Protein AF-A0A068SHK5-F1 (afdb_monomer_lite)

Organism: NCBI:txid1263082

Structure (mmCIF, N/CA/C/O backbone):
data_AF-A0A068SHK5-F1
#
_entry.id   AF-A0A068SHK5-F1
#
loop_
_atom_site.group_PDB
_atom_site.id
_atom_site.type_symbol
_atom_site.label_atom_id
_atom_site.label_alt_id
_atom_site.label_comp_id
_atom_site.label_asym_id
_atom_site.label_entity_id
_atom_site.label_seq_id
_atom_site.pdbx_PDB_ins_code
_atom_site.Cartn_x
_atom_site.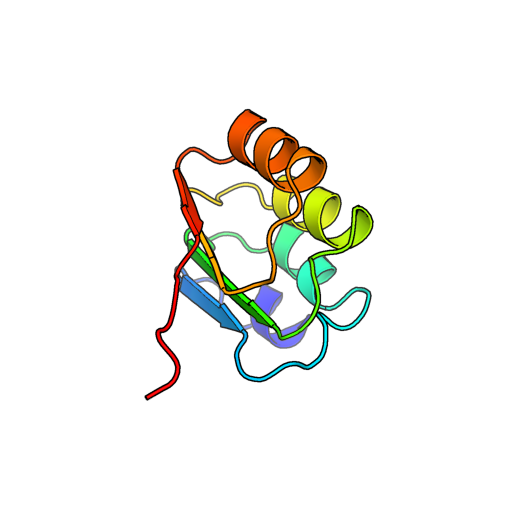Cartn_y
_atom_site.Cartn_z
_atom_site.occupancy
_atom_site.B_iso_or_equiv
_atom_site.auth_seq_id
_atom_site.auth_comp_id
_atom_site.auth_asym_id
_atom_site.auth_atom_id
_atom_site.pdbx_PDB_model_num
ATOM 1 N N . MET A 1 1 ? -10.124 -11.091 -3.717 1.00 56.66 1 MET A N 1
ATOM 2 C CA . MET A 1 1 ? -9.900 -9.860 -2.921 1.00 56.66 1 MET A CA 1
ATOM 3 C C . MET A 1 1 ? -11.168 -9.302 -2.272 1.00 56.66 1 MET A C 1
ATOM 5 O O . MET A 1 1 ? -11.079 -8.900 -1.120 1.00 56.66 1 MET A O 1
ATOM 9 N N . SER A 1 2 ? -12.352 -9.330 -2.908 1.00 60.78 2 SER A N 1
ATOM 10 C CA . SER A 1 2 ? -13.615 -8.886 -2.269 1.00 60.78 2 SER A CA 1
ATOM 11 C C . SER A 1 2 ? -13.940 -9.620 -0.957 1.00 60.78 2 SER A C 1
ATOM 13 O O . SER A 1 2 ? -14.417 -9.001 -0.009 1.00 60.78 2 SER A O 1
ATOM 15 N N . THR A 1 3 ? -13.618 -10.916 -0.879 1.00 63.38 3 THR A N 1
ATOM 16 C CA . THR A 1 3 ? -13.794 -11.738 0.327 1.00 63.38 3 THR A CA 1
ATOM 17 C C . THR A 1 3 ? -12.876 -11.320 1.473 1.00 63.38 3 THR A C 1
ATOM 19 O O . THR A 1 3 ? -13.311 -11.354 2.611 1.00 63.38 3 THR A O 1
ATOM 22 N N . ILE A 1 4 ? -11.643 -10.876 1.202 1.00 68.81 4 ILE A N 1
ATOM 23 C CA . ILE A 1 4 ? -10.722 -10.402 2.253 1.00 68.81 4 ILE A CA 1
ATOM 24 C C . ILE A 1 4 ? -11.162 -9.015 2.727 1.00 68.81 4 ILE A C 1
ATOM 26 O O . ILE A 1 4 ? -11.298 -8.789 3.924 1.00 68.81 4 ILE A O 1
ATOM 30 N N . ALA A 1 5 ? -11.496 -8.126 1.786 1.00 69.81 5 ALA A N 1
ATOM 31 C CA . ALA A 1 5 ? -11.941 -6.768 2.088 1.00 69.81 5 ALA A CA 1
ATOM 32 C C . ALA A 1 5 ? -13.189 -6.701 2.982 1.00 69.81 5 ALA A C 1
ATOM 34 O O . ALA A 1 5 ? -13.305 -5.803 3.811 1.00 69.81 5 ALA A O 1
ATOM 35 N N . LYS A 1 6 ? -14.122 -7.647 2.816 1.00 74.56 6 LYS A N 1
ATOM 36 C CA . LYS A 1 6 ? -15.372 -7.703 3.593 1.00 74.56 6 LYS A CA 1
ATOM 37 C C . LYS A 1 6 ? -15.366 -8.761 4.697 1.00 74.56 6 LYS A C 1
ATOM 39 O O . LYS A 1 6 ? -16.070 -8.604 5.686 1.00 74.56 6 LYS A O 1
ATOM 44 N N . GLY A 1 7 ? -14.608 -9.840 4.527 1.00 78.50 7 GLY A N 1
ATOM 45 C CA . GLY A 1 7 ? -14.596 -10.988 5.436 1.00 78.50 7 GLY A CA 1
ATOM 46 C C . GLY A 1 7 ? -13.577 -10.886 6.567 1.00 78.50 7 GLY A C 1
ATOM 47 O O . GLY A 1 7 ? -13.645 -11.677 7.503 1.00 78.50 7 GLY A O 1
ATOM 48 N N . CYS A 1 8 ? -12.649 -9.924 6.514 1.00 85.00 8 CYS A N 1
ATOM 49 C CA . CYS A 1 8 ? -11.591 -9.770 7.513 1.00 85.00 8 CYS A CA 1
ATOM 50 C C . CYS A 1 8 ? -11.523 -8.333 8.068 1.00 85.00 8 CYS A C 1
ATOM 52 O O . CYS A 1 8 ? -10.495 -7.677 7.930 1.00 85.00 8 CYS A O 1
ATOM 54 N N . PRO A 1 9 ? -12.573 -7.815 8.737 1.00 84.62 9 PRO A N 1
ATOM 55 C CA . PRO A 1 9 ? -12.628 -6.408 9.157 1.00 84.62 9 PRO A CA 1
ATOM 56 C C . PRO A 1 9 ? -11.495 -5.990 10.111 1.00 84.62 9 PRO A C 1
ATOM 58 O O . PRO A 1 9 ? -11.118 -4.821 10.129 1.00 84.62 9 PRO A O 1
ATOM 61 N N . GLY A 1 10 ? -10.932 -6.935 10.875 1.00 87.50 10 GLY A N 1
ATOM 62 C CA . GLY A 1 10 ? -9.798 -6.708 11.780 1.00 87.50 10 GLY A CA 1
ATOM 63 C C . GLY A 1 10 ? -8.412 -6.803 11.129 1.00 87.50 10 GLY A C 1
ATOM 64 O O . GLY A 1 10 ? -7.411 -6.742 11.835 1.00 87.50 10 GLY A O 1
ATOM 65 N N . LEU A 1 11 ? -8.319 -7.001 9.811 1.00 92.12 11 LEU A N 1
ATOM 66 C CA . LEU A 1 11 ? -7.032 -7.097 9.126 1.00 92.12 11 LEU A CA 1
ATOM 67 C C . LEU A 1 11 ? -6.346 -5.722 9.079 1.00 92.12 11 LEU A C 1
ATOM 69 O O . LEU A 1 11 ? -6.778 -4.819 8.366 1.00 92.12 11 LEU A O 1
ATOM 73 N N . GLU A 1 12 ? -5.249 -5.581 9.822 1.00 95.12 12 GLU A N 1
ATOM 74 C CA . GLU A 1 12 ? -4.449 -4.348 9.840 1.00 95.12 12 GLU A CA 1
ATOM 75 C C . GLU A 1 12 ? -3.268 -4.367 8.871 1.00 95.12 12 GLU A C 1
ATOM 77 O O . GLU A 1 12 ? -2.790 -3.309 8.454 1.00 95.12 12 GLU A O 1
ATOM 82 N N . LYS A 1 13 ? -2.774 -5.558 8.527 1.00 94.75 13 LYS A N 1
ATOM 83 C CA . LYS A 1 13 ? -1.584 -5.746 7.698 1.00 94.75 13 LYS A CA 1
ATOM 84 C C . LYS A 1 13 ? -1.879 -6.763 6.608 1.00 94.75 13 LYS A C 1
ATOM 86 O O . LYS A 1 13 ? -2.304 -7.872 6.916 1.00 94.75 13 LYS A O 1
ATOM 91 N N . LEU A 1 14 ? -1.621 -6.393 5.361 1.00 92.38 14 LEU A N 1
ATOM 92 C CA . LEU A 1 14 ? -1.724 -7.280 4.210 1.00 92.38 14 LEU A CA 1
ATOM 93 C C . LEU A 1 14 ? -0.389 -7.295 3.478 1.00 92.38 14 LEU A C 1
ATOM 95 O O . LEU A 1 14 ? 0.195 -6.241 3.243 1.00 92.38 14 LEU A O 1
ATOM 99 N N . ALA A 1 15 ? 0.070 -8.482 3.107 1.0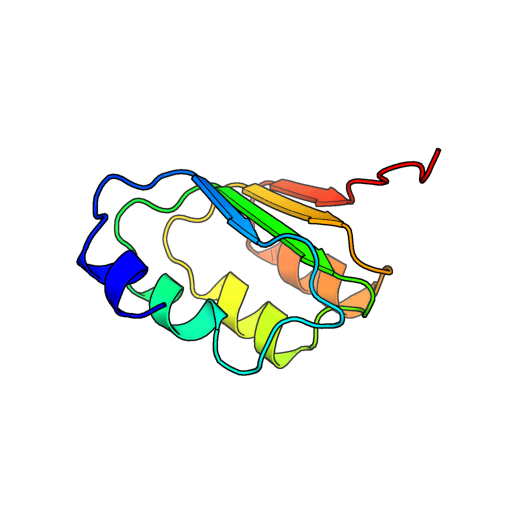0 91.19 15 ALA A N 1
ATOM 100 C CA . ALA A 1 15 ? 1.252 -8.654 2.283 1.00 91.19 15 ALA A CA 1
ATOM 101 C C . ALA A 1 15 ? 0.897 -9.484 1.049 1.00 91.19 15 ALA A C 1
ATOM 103 O O . ALA A 1 15 ? 0.212 -10.504 1.158 1.00 91.19 15 ALA A O 1
ATOM 104 N N . LEU A 1 16 ? 1.331 -9.011 -0.114 1.00 88.19 16 LEU A N 1
ATOM 105 C CA . LEU A 1 16 ? 1.142 -9.650 -1.407 1.00 88.19 16 LEU A CA 1
ATOM 106 C C . LEU A 1 16 ? 2.526 -10.045 -1.932 1.00 88.19 16 LEU A C 1
ATOM 108 O O . LEU A 1 16 ? 3.347 -9.167 -2.174 1.00 88.19 16 LEU A O 1
ATOM 112 N N . TYR A 1 17 ? 2.775 -11.351 -2.052 1.00 84.62 17 TYR A N 1
ATOM 113 C CA . TYR A 1 17 ? 4.087 -11.928 -2.369 1.00 84.62 17 TYR A CA 1
ATOM 114 C C . TYR A 1 17 ? 4.101 -12.661 -3.710 1.00 84.62 17 TYR A C 1
ATOM 116 O O . TYR A 1 17 ? 3.077 -13.215 -4.119 1.00 84.62 17 TYR A O 1
ATOM 124 N N . GLY A 1 18 ? 5.289 -12.758 -4.319 1.00 67.44 18 GLY A N 1
ATOM 125 C CA . GLY A 1 18 ? 5.585 -13.732 -5.374 1.00 67.44 18 GLY A CA 1
ATOM 126 C C . GLY A 1 18 ? 4.831 -13.506 -6.680 1.00 67.44 18 GLY A C 1
ATOM 127 O O . GLY A 1 18 ? 4.433 -14.473 -7.333 1.00 67.44 18 GLY A O 1
ATOM 128 N N . ILE A 1 19 ? 4.595 -12.247 -7.049 1.00 70.75 19 ILE A N 1
ATOM 129 C CA . ILE A 1 19 ? 3.855 -11.912 -8.263 1.00 70.75 19 ILE A CA 1
ATOM 130 C C . ILE A 1 19 ? 4.799 -11.339 -9.312 1.00 70.75 19 ILE A C 1
ATOM 132 O O . ILE A 1 19 ? 5.580 -10.442 -9.029 1.00 70.75 19 ILE A O 1
ATOM 136 N N . LYS A 1 20 ? 4.703 -11.820 -10.555 1.00 82.56 20 LYS A N 1
ATOM 137 C CA . LYS A 1 20 ? 5.415 -11.189 -11.675 1.00 82.56 20 LYS A CA 1
ATOM 138 C C . LYS A 1 20 ? 5.028 -9.707 -11.792 1.00 82.56 20 LYS A C 1
ATOM 140 O O . LYS A 1 20 ? 5.886 -8.844 -11.897 1.00 82.56 20 LYS A O 1
ATOM 145 N N . SER A 1 21 ? 3.733 -9.423 -11.678 1.00 82.75 21 SER A N 1
ATOM 146 C CA . SER A 1 21 ? 3.171 -8.078 -11.578 1.00 82.75 21 SER A CA 1
ATOM 147 C C . SER A 1 21 ? 1.877 -8.101 -10.775 1.00 82.75 21 SER A C 1
ATOM 149 O O . SER A 1 21 ? 1.219 -9.138 -10.667 1.00 82.75 21 SER A O 1
ATOM 151 N N . VAL A 1 22 ? 1.500 -6.963 -10.193 1.00 82.44 22 VAL A N 1
ATOM 152 C CA . VAL A 1 22 ? 0.238 -6.826 -9.460 1.00 82.44 22 VAL A CA 1
ATOM 153 C C . VAL A 1 22 ? -0.930 -7.024 -10.439 1.00 82.44 22 VAL A C 1
ATOM 155 O O . VAL A 1 22 ? -1.054 -6.263 -11.399 1.00 82.44 22 VAL A O 1
ATOM 158 N N . PRO A 1 23 ? -1.805 -8.033 -10.249 1.00 83.75 23 PRO A N 1
ATOM 159 C CA . PRO A 1 23 ? -2.900 -8.257 -11.177 1.00 83.75 23 PRO A CA 1
ATOM 160 C C . PRO A 1 23 ? -3.853 -7.066 -11.175 1.00 83.75 23 PRO A C 1
ATOM 162 O O . PRO A 1 23 ? -4.259 -6.579 -10.114 1.00 83.75 23 PRO A O 1
ATOM 165 N N . LYS A 1 24 ? -4.261 -6.633 -12.369 1.00 82.19 24 LYS A N 1
ATOM 166 C CA . LYS A 1 24 ? -5.131 -5.469 -12.527 1.00 82.19 24 LYS A CA 1
ATOM 167 C C . LYS A 1 24 ? -6.391 -5.595 -11.665 1.00 82.19 24 LYS A C 1
ATOM 169 O O . LYS A 1 24 ? 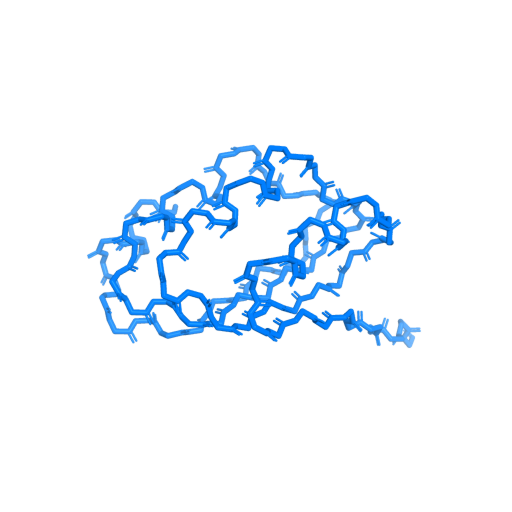-7.103 -6.598 -11.709 1.00 82.19 24 LYS A O 1
ATOM 174 N N . GLY A 1 25 ? -6.660 -4.560 -10.873 1.00 83.06 25 GLY A N 1
ATOM 175 C CA . GLY A 1 25 ? -7.835 -4.489 -10.004 1.00 83.06 25 GLY A CA 1
ATOM 176 C C . GLY A 1 25 ? -7.762 -5.352 -8.740 1.00 83.06 25 GLY A C 1
ATOM 177 O O . GLY A 1 25 ? -8.726 -5.361 -7.974 1.00 83.06 25 GLY A O 1
ATOM 178 N N . VAL A 1 26 ? -6.648 -6.045 -8.464 1.00 87.62 26 VAL A N 1
ATOM 179 C CA . VAL A 1 26 ? -6.497 -6.836 -7.230 1.00 87.62 26 VAL A CA 1
ATOM 180 C C . VAL A 1 26 ? -6.548 -5.935 -5.997 1.00 87.62 26 VAL A C 1
ATOM 182 O O . VAL A 1 26 ? -7.185 -6.295 -5.012 1.00 87.62 26 VAL A O 1
ATOM 185 N N . LEU A 1 27 ? -5.947 -4.744 -6.067 1.00 89.50 27 LEU A N 1
ATOM 186 C CA . LEU A 1 27 ? -5.885 -3.787 -4.961 1.00 89.50 27 LEU A CA 1
ATOM 187 C C . LEU A 1 27 ? -7.199 -3.026 -4.769 1.00 89.50 27 LEU A C 1
ATOM 189 O O . LEU A 1 27 ? -7.475 -2.566 -3.664 1.00 89.50 27 LEU A O 1
ATOM 193 N N . LEU A 1 28 ? -8.041 -2.938 -5.808 1.00 89.62 28 LEU A N 1
ATOM 194 C CA . LEU A 1 28 ? -9.244 -2.105 -5.797 1.00 89.62 28 LEU A CA 1
ATOM 195 C C . LEU A 1 28 ? -10.160 -2.411 -4.608 1.00 89.62 28 LEU A C 1
ATOM 197 O O . LEU A 1 28 ? -10.544 -1.469 -3.929 1.00 89.62 28 LEU A O 1
ATOM 201 N N . PRO A 1 29 ? -10.480 -3.667 -4.249 1.00 90.44 29 PRO A N 1
ATOM 202 C CA . PRO A 1 29 ? -11.345 -3.948 -3.105 1.00 90.44 29 PRO A CA 1
ATOM 203 C C . PRO A 1 29 ? -10.817 -3.443 -1.754 1.00 90.44 29 PRO A C 1
ATOM 205 O O . PRO A 1 29 ? -11.599 -3.358 -0.814 1.00 90.44 29 PRO A O 1
ATOM 208 N N . LEU A 1 30 ? -9.531 -3.106 -1.628 1.00 90.00 30 LEU A N 1
ATOM 209 C CA . LEU A 1 30 ? -8.952 -2.626 -0.372 1.00 90.00 30 LEU A CA 1
ATOM 210 C C . LEU A 1 30 ? -9.379 -1.194 -0.019 1.00 90.00 30 LEU A C 1
ATOM 212 O O . LEU A 1 30 ? -9.290 -0.825 1.149 1.00 90.00 30 LEU A O 1
ATOM 216 N N . HIS A 1 31 ? -9.902 -0.410 -0.971 1.00 90.12 31 HIS A N 1
ATOM 217 C CA . HIS A 1 31 ? -10.364 0.962 -0.703 1.00 90.12 31 HIS A CA 1
ATOM 218 C C . HIS A 1 31 ? -11.518 1.028 0.311 1.00 90.12 31 HIS A C 1
ATOM 220 O O . HIS A 1 31 ? -11.682 2.031 0.998 1.00 90.12 31 HIS A O 1
ATOM 226 N N . VAL A 1 32 ? -12.310 -0.044 0.433 1.00 89.44 32 VAL A N 1
ATOM 227 C CA . VAL A 1 32 ? -13.388 -0.144 1.432 1.00 89.44 32 VAL A CA 1
ATOM 228 C C . VAL A 1 32 ? -12.946 -0.819 2.731 1.00 89.44 32 VAL A C 1
ATOM 230 O O . VAL A 1 32 ? -13.779 -1.036 3.609 1.00 89.44 32 VAL A O 1
ATOM 233 N N . HIS A 1 33 ? -11.673 -1.206 2.865 1.00 90.81 33 HIS A N 1
ATOM 234 C CA . HIS A 1 33 ? -11.225 -1.970 4.023 1.00 90.81 33 HIS A CA 1
ATOM 235 C C . HIS A 1 33 ? -11.145 -1.071 5.271 1.00 90.81 33 HIS A C 1
ATOM 237 O O . HIS A 1 33 ? -10.345 -0.133 5.296 1.00 90.81 33 HIS A O 1
ATOM 243 N N . PRO A 1 34 ? -11.901 -1.362 6.347 1.00 88.56 34 PRO A N 1
ATOM 244 C CA . PRO A 1 34 ? -12.027 -0.443 7.477 1.00 88.56 34 PRO A CA 1
ATOM 245 C C . PRO A 1 34 ? -10.750 -0.353 8.324 1.00 88.56 34 PRO A C 1
ATOM 247 O O . PRO A 1 34 ? -10.440 0.714 8.841 1.00 88.56 34 PRO A O 1
ATOM 250 N N . GLY A 1 35 ? -10.001 -1.452 8.462 1.00 90.94 35 GLY A N 1
ATOM 251 C CA . GLY 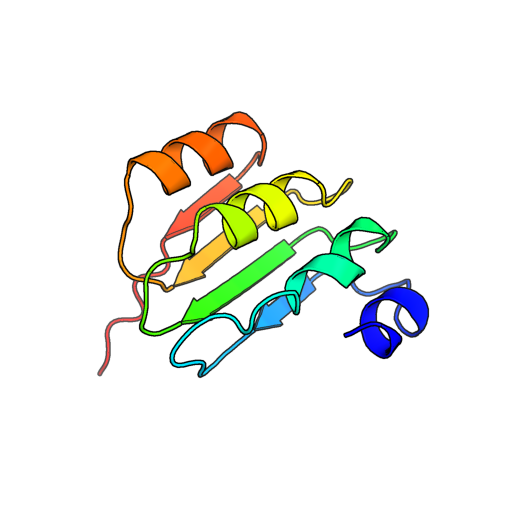A 1 35 ? -8.853 -1.53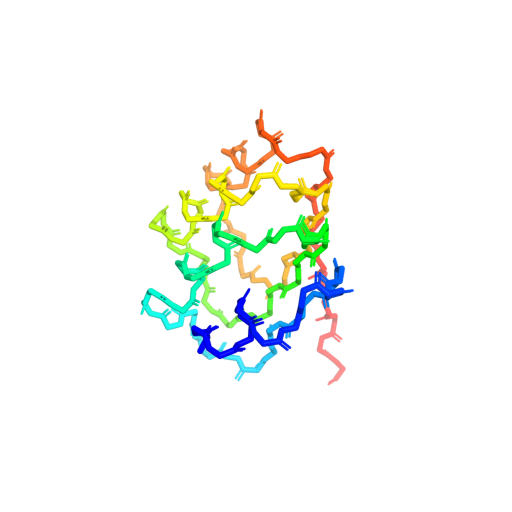4 9.375 1.00 90.94 35 GLY A CA 1
ATOM 252 C C . GLY A 1 35 ? -7.463 -1.571 8.739 1.00 90.94 35 GLY A C 1
ATOM 253 O O . GLY A 1 35 ? -6.490 -1.655 9.482 1.00 90.94 35 GLY A O 1
ATOM 254 N N . LEU A 1 36 ? -7.328 -1.531 7.408 1.00 94.94 36 LEU A N 1
ATOM 255 C CA . LEU A 1 36 ? -6.035 -1.804 6.770 1.00 94.94 36 LEU A CA 1
ATOM 256 C C . LEU A 1 36 ? -5.084 -0.615 6.945 1.00 94.94 36 LEU A C 1
ATOM 258 O O . LEU A 1 36 ? -5.375 0.491 6.496 1.00 94.94 36 LEU A O 1
ATOM 262 N N . ARG A 1 37 ? -3.940 -0.857 7.591 1.00 96.12 37 ARG A N 1
ATOM 263 C CA . ARG A 1 37 ? -2.954 0.169 7.967 1.00 96.12 37 ARG A CA 1
ATOM 264 C C . ARG A 1 37 ? -1.583 -0.047 7.348 1.00 96.12 37 ARG A C 1
ATOM 266 O O . ARG A 1 37 ? -0.838 0.921 7.208 1.00 96.12 37 ARG A O 1
ATOM 273 N N . CYS A 1 38 ? -1.246 -1.288 7.013 1.00 96.62 38 CYS A N 1
ATOM 274 C CA . CYS A 1 38 ? 0.011 -1.651 6.376 1.00 96.62 38 CYS A CA 1
ATOM 275 C C . CYS A 1 38 ? -0.256 -2.504 5.137 1.00 96.62 38 CYS A C 1
ATOM 277 O O . CYS A 1 38 ? -0.964 -3.511 5.229 1.00 96.62 38 CYS A O 1
ATOM 279 N N . LEU A 1 39 ? 0.337 -2.120 4.013 1.00 94.75 39 LEU A N 1
ATOM 280 C CA . LEU A 1 39 ? 0.342 -2.902 2.785 1.00 94.75 39 LEU A CA 1
ATOM 281 C C . LEU A 1 39 ? 1.791 -3.170 2.385 1.00 94.75 39 LEU A C 1
ATOM 283 O O . LEU A 1 39 ? 2.586 -2.239 2.298 1.00 94.75 39 LEU A O 1
ATOM 287 N N . LEU A 1 40 ? 2.120 -4.432 2.141 1.00 93.75 40 LEU A N 1
ATOM 288 C CA . LEU A 1 40 ? 3.371 -4.841 1.519 1.00 93.75 40 LEU A CA 1
ATOM 289 C C . LEU A 1 40 ? 3.064 -5.404 0.134 1.00 93.75 40 LEU A C 1
ATOM 291 O O . LEU A 1 40 ? 2.191 -6.267 0.002 1.00 93.75 40 LEU A O 1
ATOM 295 N N . VAL A 1 41 ? 3.782 -4.925 -0.876 1.00 91.38 41 VAL A N 1
ATOM 296 C CA . VAL A 1 41 ? 3.707 -5.436 -2.246 1.00 91.38 41 VAL A CA 1
ATOM 297 C C . VAL A 1 41 ? 5.096 -5.872 -2.683 1.00 91.38 41 VAL A C 1
ATOM 299 O O . VAL A 1 41 ? 5.998 -5.044 -2.764 1.00 91.38 41 VAL A O 1
ATOM 302 N N . GLU A 1 42 ? 5.246 -7.159 -2.973 1.00 90.38 42 GLU A N 1
ATOM 303 C CA . GLU A 1 42 ? 6.437 -7.734 -3.593 1.00 90.38 42 GLU A CA 1
ATOM 304 C C . GLU A 1 42 ? 6.081 -8.208 -5.004 1.00 90.38 42 GLU A C 1
ATOM 306 O O . GLU A 1 42 ? 5.215 -9.077 -5.181 1.00 90.38 42 GLU A O 1
ATOM 311 N N . ALA A 1 43 ? 6.728 -7.616 -6.006 1.00 87.81 43 ALA A N 1
ATOM 312 C CA . ALA A 1 43 ? 6.546 -7.982 -7.402 1.00 87.81 43 ALA A CA 1
ATOM 313 C C . ALA A 1 43 ? 7.817 -7.775 -8.238 1.00 87.81 43 ALA A C 1
ATOM 315 O O . ALA A 1 43 ? 8.651 -6.927 -7.937 1.00 87.81 43 ALA A O 1
ATOM 316 N N . GLU A 1 44 ? 7.964 -8.553 -9.312 1.00 87.69 44 GLU A N 1
ATOM 317 C CA . GLU A 1 44 ? 9.135 -8.449 -10.197 1.00 87.69 44 GLU A CA 1
ATOM 318 C C . GLU A 1 44 ? 9.103 -7.206 -11.095 1.00 87.69 44 GLU A C 1
ATOM 320 O O . GLU A 1 44 ? 10.157 -6.709 -11.486 1.00 87.69 44 GLU A O 1
ATOM 325 N N . GLU A 1 45 ? 7.911 -6.716 -11.432 1.00 89.38 45 GLU A N 1
ATOM 326 C CA . GLU A 1 45 ? 7.684 -5.527 -12.254 1.00 89.38 45 GLU A CA 1
ATOM 327 C C . GLU A 1 45 ? 7.342 -4.301 -11.393 1.00 89.38 45 GLU A C 1
ATOM 329 O O . GLU A 1 45 ? 6.820 -4.420 -10.281 1.00 89.38 45 GLU A O 1
ATOM 334 N N . THR A 1 46 ? 7.640 -3.104 -11.915 1.00 88.19 46 THR A N 1
ATOM 335 C CA . THR A 1 46 ? 7.263 -1.832 -11.282 1.00 88.19 46 THR A CA 1
ATOM 336 C C . THR A 1 46 ? 5.747 -1.767 -11.095 1.00 88.19 46 THR A C 1
ATOM 338 O O . THR A 1 46 ? 4.985 -2.292 -11.912 1.00 88.19 46 THR A O 1
ATOM 341 N N . LEU A 1 47 ? 5.286 -1.062 -10.062 1.00 89.06 47 LEU A N 1
ATOM 342 C CA . LEU A 1 47 ? 3.864 -0.735 -9.954 1.00 89.06 47 LEU A CA 1
ATOM 343 C C . LEU A 1 47 ? 3.408 0.063 -11.178 1.00 89.06 47 LEU A C 1
ATOM 345 O O . LEU A 1 47 ? 4.149 0.896 -11.692 1.00 89.06 47 LEU A O 1
ATOM 349 N N . SER A 1 48 ? 2.177 -0.165 -11.630 1.00 90.38 48 SER A N 1
ATOM 350 C CA . SER A 1 48 ? 1.564 0.731 -12.606 1.00 90.38 48 SER A CA 1
ATOM 351 C C . SER A 1 48 ? 1.023 1.987 -11.914 1.00 90.38 48 SER A C 1
ATOM 353 O O . SER A 1 48 ? 0.719 1.984 -10.718 1.00 90.38 48 SER A O 1
ATOM 355 N N . MET A 1 49 ? 0.820 3.065 -12.676 1.00 91.31 49 MET A N 1
ATOM 356 C CA . MET A 1 49 ? 0.153 4.268 -12.160 1.00 91.31 49 MET A CA 1
ATOM 357 C C . MET A 1 49 ? -1.266 3.963 -11.643 1.00 91.31 49 MET A C 1
ATOM 359 O O . MET A 1 49 ? -1.705 4.534 -10.649 1.00 91.31 49 MET A O 1
ATOM 363 N N . GLU A 1 50 ? -1.987 3.032 -12.276 1.00 90.94 50 GLU A N 1
ATOM 364 C CA . GLU A 1 50 ? -3.320 2.602 -11.830 1.00 90.94 50 GLU A CA 1
ATOM 365 C C . GLU A 1 50 ? -3.268 1.925 -10.450 1.00 90.94 50 GLU A C 1
ATOM 367 O O . GLU A 1 50 ? -4.111 2.201 -9.589 1.00 90.94 50 GLU A O 1
ATOM 372 N N . ASP A 1 51 ? -2.250 1.094 -10.206 1.00 90.44 51 ASP A N 1
ATOM 373 C CA . ASP A 1 51 ? -2.027 0.477 -8.896 1.00 90.44 51 ASP A CA 1
ATOM 374 C C . ASP A 1 51 ? -1.694 1.537 -7.848 1.00 90.44 51 ASP A C 1
ATOM 376 O O . ASP A 1 51 ? -2.287 1.538 -6.769 1.00 90.44 51 ASP A O 1
ATOM 380 N N . ALA A 1 52 ? -0.815 2.487 -8.181 1.00 92.31 52 ALA A N 1
ATOM 381 C CA . ALA A 1 52 ? -0.458 3.587 -7.293 1.00 92.31 52 ALA A CA 1
ATOM 382 C C . ALA A 1 52 ? -1.692 4.406 -6.883 1.00 92.31 52 ALA A C 1
ATOM 384 O O . ALA A 1 52 ? -1.947 4.587 -5.693 1.00 92.31 52 ALA A O 1
ATOM 385 N N . LEU A 1 53 ? -2.520 4.815 -7.850 1.00 92.75 53 LEU A N 1
ATOM 386 C CA . LEU A 1 53 ? -3.776 5.528 -7.591 1.00 92.75 53 LEU A CA 1
ATOM 387 C C . LEU A 1 53 ? -4.737 4.712 -6.719 1.00 92.75 53 LEU A C 1
ATOM 389 O O . LEU A 1 53 ? -5.408 5.265 -5.848 1.00 92.75 53 LEU A O 1
ATOM 393 N N . THR A 1 54 ? -4.776 3.394 -6.909 1.00 92.69 54 THR A N 1
ATOM 394 C CA . THR A 1 54 ? -5.601 2.496 -6.095 1.00 92.69 54 THR A CA 1
ATOM 395 C C . THR A 1 54 ? -5.103 2.402 -4.651 1.00 92.69 54 THR A C 1
ATOM 397 O O . THR A 1 54 ? -5.908 2.339 -3.723 1.00 92.69 54 THR A O 1
ATOM 400 N N . ILE A 1 55 ? -3.788 2.424 -4.431 1.00 94.06 55 ILE A N 1
ATOM 401 C CA . ILE A 1 55 ? -3.202 2.425 -3.085 1.00 94.06 55 ILE A CA 1
ATOM 402 C C . ILE A 1 55 ? -3.535 3.734 -2.356 1.00 94.06 55 ILE A C 1
ATOM 404 O O . ILE A 1 55 ? -3.886 3.710 -1.176 1.00 94.06 55 ILE A O 1
ATOM 408 N N . LEU A 1 56 ? -3.485 4.871 -3.059 1.00 94.44 56 LEU A N 1
ATOM 409 C CA . LEU A 1 56 ? -3.755 6.196 -2.485 1.00 94.44 56 LEU A CA 1
ATOM 410 C C . LEU A 1 56 ? -5.175 6.360 -1.935 1.00 94.44 56 LEU A C 1
ATOM 412 O O . LEU A 1 56 ? -5.388 7.160 -1.026 1.00 94.44 56 LEU A O 1
ATOM 416 N N . ILE A 1 57 ? -6.150 5.633 -2.483 1.00 93.88 57 ILE A N 1
ATOM 417 C CA . ILE A 1 57 ? -7.547 5.709 -2.037 1.00 93.88 57 ILE A CA 1
ATOM 418 C C . ILE A 1 57 ? -7.858 4.775 -0.857 1.00 93.88 57 ILE A C 1
ATOM 420 O O . ILE A 1 57 ? -9.009 4.706 -0.432 1.00 93.88 57 ILE A O 1
ATOM 424 N N . ILE A 1 58 ? -6.869 4.051 -0.315 1.00 93.50 58 ILE A N 1
ATOM 425 C CA . ILE A 1 58 ? -7.046 3.217 0.880 1.00 93.50 58 ILE A CA 1
ATOM 426 C C . ILE A 1 58 ? -7.061 4.134 2.119 1.00 93.50 58 ILE A C 1
ATOM 428 O O . ILE A 1 58 ? -6.021 4.672 2.500 1.00 93.50 58 ILE A O 1
ATOM 432 N N . PRO A 1 59 ? -8.209 4.305 2.796 1.00 90.12 59 PRO A N 1
ATOM 433 C CA . PRO A 1 59 ? -8.443 5.438 3.697 1.00 90.12 59 PRO A CA 1
ATOM 434 C C . PRO A 1 59 ? -7.580 5.442 4.965 1.00 90.12 59 PRO A C 1
ATOM 436 O O . PRO A 1 59 ? -7.307 6.503 5.518 1.00 90.12 59 PRO A O 1
ATOM 439 N N . ASN A 1 60 ? -7.156 4.268 5.441 1.00 92.88 60 ASN A N 1
ATOM 440 C CA . ASN A 1 60 ? -6.448 4.117 6.717 1.00 92.88 60 ASN A CA 1
ATOM 441 C C . ASN A 1 60 ? -4.994 3.664 6.559 1.00 92.88 60 ASN A C 1
ATOM 443 O O . ASN A 1 60 ? -4.349 3.308 7.553 1.00 92.88 60 ASN A O 1
ATOM 447 N N . LEU A 1 61 ? -4.466 3.684 5.333 1.00 95.69 61 LEU A N 1
ATOM 448 C CA . LEU A 1 61 ? -3.120 3.212 5.056 1.00 95.69 61 LEU A CA 1
ATOM 449 C C . LEU A 1 61 ? -2.085 4.174 5.652 1.00 95.69 61 LEU A C 1
ATOM 451 O O . LEU A 1 61 ? -2.034 5.355 5.323 1.00 95.69 61 LEU A O 1
ATOM 455 N N . LYS A 1 62 ? -1.250 3.657 6.552 1.00 96.44 62 LYS A N 1
ATOM 456 C CA . LYS A 1 62 ? -0.200 4.428 7.237 1.00 96.44 62 LYS A CA 1
ATOM 457 C C . LYS A 1 62 ? 1.196 4.064 6.756 1.00 96.44 62 LYS A C 1
ATOM 459 O O . LYS A 1 62 ? 2.110 4.869 6.906 1.00 96.44 62 LYS A O 1
ATOM 464 N N . ARG A 1 63 ? 1.361 2.849 6.234 1.00 97.19 63 ARG A N 1
ATOM 465 C CA . ARG A 1 63 ? 2.647 2.294 5.824 1.00 97.19 63 ARG A CA 1
ATOM 466 C C . ARG A 1 63 ? 2.492 1.474 4.551 1.00 97.19 63 ARG A C 1
ATOM 468 O O . ARG A 1 63 ? 1.614 0.613 4.479 1.00 97.19 63 ARG A O 1
ATOM 475 N N . LEU A 1 64 ? 3.358 1.745 3.586 1.00 95.62 64 LEU A N 1
ATOM 476 C CA . LEU A 1 64 ? 3.503 0.999 2.349 1.00 95.62 64 LEU A CA 1
ATOM 477 C C . LEU A 1 64 ? 4.942 0.485 2.256 1.00 95.62 64 LEU A C 1
ATOM 479 O O . LEU A 1 64 ? 5.885 1.271 2.308 1.00 95.62 64 LEU A O 1
ATOM 483 N N . GLU A 1 65 ? 5.098 -0.827 2.138 1.00 94.56 65 GLU A N 1
ATOM 484 C CA . GLU A 1 65 ? 6.382 -1.474 1.866 1.00 94.56 65 GLU A CA 1
ATOM 485 C C . GLU A 1 65 ? 6.369 -1.993 0.428 1.00 94.56 65 GLU A C 1
ATOM 487 O O . GLU A 1 65 ? 5.496 -2.776 0.051 1.00 94.56 65 GLU A O 1
ATOM 492 N N . LEU A 1 66 ? 7.324 -1.535 -0.371 1.00 91.75 66 LEU A N 1
ATOM 493 C CA . LEU A 1 66 ? 7.464 -1.881 -1.776 1.00 91.75 66 LEU A CA 1
ATOM 494 C C . LEU A 1 66 ? 8.735 -2.697 -1.972 1.00 91.75 66 LEU A C 1
ATOM 496 O O . LEU A 1 66 ? 9.831 -2.207 -1.722 1.00 91.75 66 LEU A O 1
ATOM 500 N N . ASP A 1 67 ? 8.588 -3.931 -2.425 1.00 90.88 67 ASP A N 1
ATOM 501 C CA . ASP A 1 67 ? 9.678 -4.726 -2.986 1.00 90.88 67 ASP A CA 1
ATOM 502 C C . ASP A 1 67 ? 9.386 -4.945 -4.470 1.00 90.88 67 ASP A C 1
ATOM 504 O O . ASP A 1 67 ? 8.948 -6.005 -4.914 1.00 90.88 67 ASP A O 1
ATOM 508 N N . VAL A 1 68 ? 9.501 -3.848 -5.213 1.00 85.88 68 VAL A N 1
ATOM 509 C CA . VAL A 1 68 ? 9.316 -3.782 -6.662 1.00 85.88 68 VAL A CA 1
ATOM 510 C C . VAL A 1 68 ? 10.449 -2.948 -7.254 1.00 85.88 68 VAL A C 1
ATOM 512 O O . VAL A 1 68 ? 11.058 -2.145 -6.533 1.00 85.88 68 VAL A O 1
ATOM 515 N N . PRO A 1 69 ? 10.761 -3.087 -8.554 1.00 84.75 69 PRO A N 1
ATOM 516 C CA . PRO A 1 69 ? 11.698 -2.184 -9.198 1.00 84.75 69 PRO A CA 1
ATOM 517 C C . PRO A 1 69 ? 11.266 -0.716 -9.015 1.00 84.75 69 PRO A C 1
ATOM 519 O O . PRO A 1 69 ? 10.067 -0.421 -8.985 1.00 84.75 69 PRO A O 1
ATOM 522 N N . PRO A 1 70 ? 12.225 0.212 -8.867 1.00 78.25 70 PRO A N 1
ATOM 523 C CA . PRO A 1 70 ? 11.919 1.600 -8.562 1.00 78.25 70 PRO A CA 1
ATOM 524 C C . PRO A 1 70 ? 11.336 2.334 -9.774 1.00 78.25 70 PRO A C 1
ATOM 526 O O . PRO A 1 70 ? 11.874 2.259 -10.877 1.00 78.25 70 PRO A O 1
ATOM 529 N N . ASP A 1 71 ? 10.289 3.112 -9.521 1.00 89.56 71 ASP A N 1
ATOM 530 C CA . ASP A 1 71 ? 9.766 4.155 -10.403 1.00 89.56 71 ASP A CA 1
ATOM 531 C C . ASP A 1 71 ? 9.656 5.433 -9.561 1.00 89.56 71 ASP A C 1
ATOM 533 O O . ASP A 1 71 ? 8.928 5.465 -8.565 1.00 89.56 71 ASP A O 1
ATOM 537 N N . ASN A 1 72 ? 10.444 6.456 -9.906 1.00 87.88 72 ASN A N 1
ATOM 538 C CA . ASN A 1 72 ? 10.558 7.666 -9.091 1.00 87.88 72 ASN A CA 1
ATOM 539 C C . ASN A 1 72 ? 9.251 8.465 -9.062 1.00 87.88 72 ASN A C 1
ATOM 541 O O . ASN A 1 72 ? 8.864 8.935 -7.994 1.00 87.88 72 ASN A O 1
ATOM 545 N N . ASP A 1 73 ? 8.548 8.563 -10.192 1.00 92.19 73 ASP A N 1
ATOM 546 C CA . ASP A 1 73 ? 7.322 9.356 -10.303 1.00 92.19 73 ASP A CA 1
ATOM 547 C C . ASP A 1 73 ? 6.213 8.732 -9.446 1.00 92.19 73 ASP A C 1
ATOM 549 O O . ASP A 1 73 ? 5.507 9.413 -8.697 1.00 92.19 73 ASP A O 1
ATOM 553 N N . ILE A 1 74 ? 6.093 7.402 -9.501 1.00 92.62 74 ILE A N 1
ATOM 554 C CA . ILE A 1 74 ? 5.148 6.651 -8.669 1.00 92.62 74 ILE A CA 1
ATOM 555 C C . ILE A 1 74 ? 5.530 6.741 -7.192 1.00 92.62 74 ILE A C 1
ATOM 557 O O . ILE A 1 74 ? 4.663 6.916 -6.333 1.00 92.62 74 ILE A O 1
ATOM 561 N N . HIS A 1 75 ? 6.817 6.631 -6.876 1.00 91.19 75 HIS A N 1
ATOM 562 C CA . HIS A 1 75 ? 7.283 6.683 -5.498 1.00 91.19 75 HIS A CA 1
ATOM 563 C C . HIS A 1 75 ? 7.021 8.053 -4.853 1.00 91.19 75 HIS A C 1
ATOM 565 O O . HIS A 1 75 ? 6.487 8.113 -3.743 1.00 91.19 75 HIS A O 1
ATOM 571 N N . GLU A 1 76 ? 7.314 9.148 -5.558 1.00 92.44 76 GLU A N 1
ATOM 572 C CA . GLU A 1 76 ? 7.008 10.513 -5.111 1.00 92.44 76 GLU A CA 1
ATOM 573 C C . GLU A 1 76 ? 5.501 10.719 -4.915 1.00 92.44 76 GLU A C 1
ATOM 575 O O . GLU A 1 76 ? 5.060 11.264 -3.896 1.00 92.44 76 GLU A O 1
ATOM 580 N N . LEU A 1 77 ? 4.691 10.216 -5.851 1.00 94.81 77 LEU A N 1
ATOM 581 C CA . LEU A 1 77 ? 3.238 10.273 -5.750 1.00 94.81 77 LEU A CA 1
ATOM 582 C C . LEU A 1 77 ? 2.732 9.564 -4.484 1.00 94.81 77 LEU A C 1
ATOM 584 O O . LEU A 1 77 ? 1.908 10.120 -3.753 1.00 94.81 77 LEU A O 1
ATOM 588 N N . LEU A 1 78 ? 3.235 8.366 -4.190 1.00 94.31 78 LEU A N 1
ATOM 589 C CA . LEU A 1 78 ? 2.853 7.596 -3.004 1.00 94.31 78 LEU A CA 1
ATOM 590 C C . LEU A 1 78 ? 3.279 8.302 -1.709 1.00 94.31 78 LEU A C 1
ATOM 592 O O . LEU A 1 78 ? 2.485 8.403 -0.769 1.00 94.31 78 LEU A O 1
ATOM 596 N N . GLN A 1 79 ? 4.489 8.863 -1.677 1.00 94.06 79 GLN A N 1
ATOM 597 C CA . GLN A 1 79 ? 5.004 9.621 -0.532 1.00 94.06 79 GLN A CA 1
ATOM 598 C C . GLN A 1 79 ? 4.215 10.905 -0.250 1.00 94.06 79 GLN A C 1
ATOM 600 O O . GLN A 1 79 ? 4.164 11.357 0.892 1.00 94.06 79 GLN A O 1
ATOM 605 N N . SER A 1 80 ? 3.544 11.474 -1.255 1.00 94.00 80 SER A N 1
ATOM 606 C CA . SER A 1 80 ? 2.736 12.687 -1.074 1.00 94.00 80 SER A CA 1
ATOM 607 C C . SER A 1 80 ? 1.496 12.491 -0.184 1.00 94.00 80 SER A C 1
ATOM 609 O O . SER A 1 80 ? 0.931 13.473 0.308 1.00 94.00 80 SER A O 1
ATOM 611 N N . LYS A 1 81 ? 1.045 11.243 0.021 1.00 92.69 81 LYS A N 1
ATOM 612 C CA . LYS A 1 81 ? -0.176 10.922 0.786 1.00 92.69 81 LYS A CA 1
ATOM 613 C C . LYS A 1 81 ? 0.012 9.860 1.859 1.00 92.69 81 LYS A C 1
ATOM 615 O O . LYS A 1 81 ? -0.717 9.889 2.849 1.00 92.69 81 LYS A O 1
ATOM 620 N N . ILE A 1 82 ? 0.93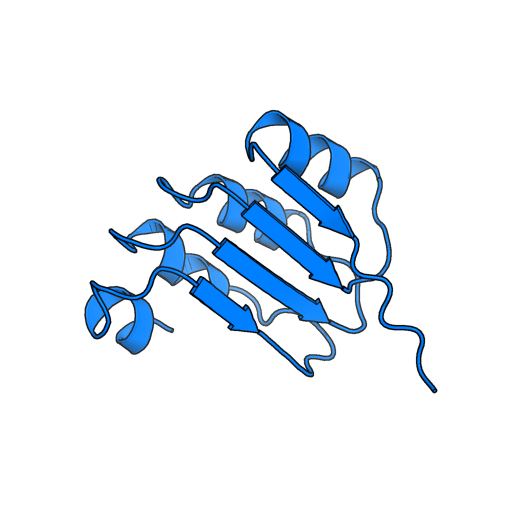6 8.922 1.672 1.00 95.25 82 ILE A N 1
ATOM 621 C CA . ILE A 1 82 ? 1.141 7.814 2.602 1.00 95.25 82 ILE A CA 1
ATOM 622 C C . ILE A 1 82 ? 2.244 8.215 3.587 1.00 95.25 82 ILE A C 1
ATOM 624 O O . ILE A 1 82 ? 3.358 8.497 3.150 1.00 95.25 82 ILE A O 1
ATOM 628 N N . PRO A 1 83 ? 1.981 8.220 4.909 1.00 95.44 83 PRO A N 1
ATOM 629 C CA . PRO A 1 83 ? 2.942 8.705 5.902 1.00 95.44 83 PRO A CA 1
ATOM 630 C C . PRO A 1 83 ? 4.308 8.014 5.866 1.00 95.44 83 PRO A C 1
ATOM 632 O O . PRO A 1 83 ? 5.321 8.639 6.170 1.00 95.44 83 PRO A O 1
ATOM 635 N N . VAL A 1 84 ? 4.335 6.721 5.538 1.00 95.81 84 VAL A N 1
ATOM 636 C CA . VAL A 1 84 ? 5.561 5.925 5.448 1.00 95.81 84 VAL A CA 1
ATOM 637 C C . VAL A 1 84 ? 5.530 5.104 4.164 1.00 95.81 84 VAL A C 1
ATOM 639 O O . VAL A 1 84 ? 4.669 4.237 4.012 1.00 95.81 84 VAL A O 1
ATOM 642 N N . VAL A 1 85 ? 6.487 5.351 3.270 1.00 93.94 85 VAL A N 1
ATOM 643 C CA . VAL A 1 85 ? 6.741 4.546 2.067 1.00 93.94 85 VAL A CA 1
ATOM 644 C C . VAL A 1 85 ? 8.189 4.078 2.118 1.00 93.94 85 VAL A C 1
ATOM 646 O O . VAL A 1 85 ? 9.103 4.902 2.160 1.00 93.94 85 VAL A O 1
ATOM 649 N N . GLU A 1 86 ? 8.394 2.766 2.161 1.00 92.06 86 GLU A N 1
ATOM 650 C CA . GLU A 1 86 ? 9.715 2.144 2.251 1.00 92.06 86 GLU A CA 1
ATOM 651 C C . GLU A 1 86 ? 9.935 1.196 1.071 1.00 92.06 86 GLU A C 1
ATOM 653 O O . GLU A 1 86 ? 9.084 0.358 0.781 1.00 92.06 86 GLU A O 1
ATOM 658 N N . ASN A 1 87 ? 11.108 1.279 0.440 1.00 86.38 87 ASN A N 1
ATOM 659 C CA . ASN A 1 87 ? 11.548 0.271 -0.521 1.00 86.38 87 ASN A CA 1
ATOM 660 C C . ASN A 1 87 ? 12.294 -0.839 0.229 1.00 86.38 87 ASN A C 1
ATOM 662 O O . ASN A 1 87 ? 13.412 -0.626 0.712 1.00 86.38 87 ASN A O 1
ATOM 666 N N . ARG A 1 88 ? 11.695 -2.027 0.332 1.00 77.44 88 ARG A N 1
ATOM 667 C CA . ARG A 1 88 ? 12.394 -3.230 0.787 1.00 77.44 88 ARG A CA 1
ATOM 668 C C . ARG A 1 88 ? 13.303 -3.686 -0.343 1.00 77.44 88 ARG A C 1
ATOM 670 O O . ARG A 1 88 ? 12.830 -4.103 -1.383 1.00 77.44 88 ARG A O 1
ATOM 677 N N . ARG A 1 89 ? 14.617 -3.648 -0.130 1.00 60.31 89 ARG A N 1
ATOM 678 C CA . ARG A 1 89 ? 15.534 -4.476 -0.918 1.00 60.31 89 ARG A CA 1
ATOM 679 C C . ARG A 1 89 ? 15.606 -5.832 -0.236 1.00 60.31 89 ARG A C 1
ATOM 681 O O . ARG A 1 89 ? 16.366 -5.973 0.723 1.00 60.31 89 ARG A O 1
ATOM 688 N N . ILE A 1 90 ? 14.841 -6.824 -0.685 1.00 54.38 90 ILE A N 1
ATOM 689 C CA . ILE A 1 90 ? 15.205 -8.200 -0.350 1.00 54.38 90 ILE A CA 1
ATOM 690 C C . ILE A 1 90 ? 16.399 -8.541 -1.241 1.00 54.38 90 ILE A C 1
ATOM 692 O O . ILE A 1 90 ? 16.272 -8.791 -2.438 1.00 54.38 90 ILE A O 1
ATOM 696 N N . SER A 1 91 ? 17.599 -8.477 -0.662 1.00 42.12 91 SER A N 1
ATOM 697 C CA . SER A 1 91 ? 18.798 -9.050 -1.265 1.00 42.12 91 SER A CA 1
ATOM 698 C C . SER A 1 91 ? 18.496 -10.516 -1.576 1.00 42.12 91 SER A C 1
ATOM 700 O O . SER A 1 91 ? 18.412 -11.326 -0.655 1.00 42.12 91 SER A O 1
ATOM 702 N N . LYS A 1 92 ? 18.276 -10.848 -2.854 1.00 43.12 92 LYS A N 1
ATOM 703 C CA . LYS A 1 92 ? 18.228 -12.238 -3.317 1.00 43.12 92 LYS A CA 1
ATOM 704 C C . LYS A 1 92 ? 19.564 -12.881 -2.923 1.00 43.12 92 LYS A C 1
ATOM 706 O O . LYS A 1 92 ? 20.603 -12.481 -3.449 1.00 43.12 92 LYS A O 1
ATOM 711 N N . LEU A 1 93 ? 19.526 -13.765 -1.924 1.00 35.91 93 LEU A N 1
ATOM 712 C CA . LEU A 1 93 ? 20.609 -14.691 -1.581 1.00 35.91 93 LEU A CA 1
ATOM 713 C C . LEU A 1 93 ? 20.702 -15.783 -2.647 1.00 35.91 93 LEU A C 1
ATOM 715 O O . LEU A 1 93 ? 19.627 -16.215 -3.124 1.00 35.91 93 LEU A O 1
#

Secondary structure (DSSP, 8-state):
-HHHHHH-TT--EEEEEEESSPPTTSSGGGGG-SS--EEEEEESSPPPHHHHHHHHT-TT--EEEEES---HHHHHHHHTT-SEEEE------

Foldseek 3Di:
DLCCQPVPLQDQEDEDDDEQADPPCPLQSQLNRNRHAEYEYAHAADHDPNNLVSVLSNVRHQEYEYQYPDDPVSQVSNVVRHNYYYYDDPPPD

Sequence (93 aa):
MSTIAKGCPGLEKLALYGIKSVPKGVLLPLHVHPGLRCLLVEAEETLSMEDALTILIIPNLKRLELDVPPDNDIHELLQSKIPVVENRRISKL

Radius of gyration: 12.46 Å; chains: 1; bounding box: 36×27×24 Å

pLDDT: mean 86.01, std 12.42, range [35.91, 97.19]